Protein AF-A0A951G3L9-F1 (afdb_monomer_lite)

Foldseek 3Di:
DDCVPPPPQKDKDKDWAQDDPPDDDDPCCPPRIDIDIDIDSDDDPDPVVVVVVVVCCVVVVVLVVLLCVVDPVDQPDPDPVSSVVVVVVSVVVSVVQQCCLVPPDDDPSVPDRPVVCCVPPVVFDWDWDDDPNWIDIHTDDDPDDPDDDDPDDGPDPDDDDDDDDDDPDDDDDDDDDDDDDD

Radius of gyration: 25.65 Å; chains: 1; bounding box: 63×48×81 Å

Secondary structure (DSSP, 8-state):
---TTSPTT-EEEEEEEPPPTT----TT-GGG-EEEEEEE----S-HHHHHHHHHHTHHHHHHHHHHIIIIIT----SSHHHHHHHHHHHHHHHHHHHHHHHHH--TTTTT--HHHHIIIIITS-EEEEEETTEEEEEE---S--SS---S---B-S------------PPPP----PPPP-

Structure (mmCIF, N/CA/C/O backbone):
data_AF-A0A951G3L9-F1
#
_entry.id   AF-A0A951G3L9-F1
#
loop_
_atom_site.group_PDB
_atom_site.id
_atom_site.type_symbol
_atom_site.label_atom_id
_atom_site.label_alt_id
_atom_site.label_comp_id
_atom_site.label_asym_id
_atom_site.label_entity_id
_atom_site.label_seq_id
_atom_site.pdbx_PDB_ins_code
_atom_site.Cartn_x
_atom_site.Cartn_y
_atom_site.Cartn_z
_atom_site.occupancy
_atom_site.B_iso_or_equiv
_atom_site.auth_seq_id
_atom_site.auth_comp_id
_atom_site.auth_asym_id
_atom_site.auth_atom_id
_atom_site.pdbx_PDB_model_num
ATOM 1 N N . MET A 1 1 ? 26.294 -15.839 -22.897 1.00 62.56 1 MET A N 1
ATOM 2 C CA . MET A 1 1 ? 25.977 -16.256 -21.517 1.00 62.56 1 MET A CA 1
ATOM 3 C C . MET A 1 1 ? 25.622 -17.723 -21.554 1.00 62.56 1 MET A C 1
ATOM 5 O O . MET A 1 1 ? 24.778 -18.086 -22.365 1.00 62.56 1 MET A O 1
ATOM 9 N N . ASP A 1 2 ? 26.277 -18.535 -20.732 1.00 76.75 2 ASP A N 1
ATOM 10 C CA . ASP A 1 2 ? 25.853 -19.912 -20.491 1.00 76.75 2 ASP A CA 1
ATOM 11 C C . ASP A 1 2 ? 24.517 -19.898 -19.723 1.00 76.75 2 ASP A C 1
ATOM 13 O O . ASP A 1 2 ? 24.366 -19.149 -18.757 1.00 76.75 2 ASP A O 1
ATOM 17 N N . ARG A 1 3 ? 23.526 -20.654 -20.207 1.00 76.69 3 ARG A N 1
ATOM 18 C CA . ARG A 1 3 ? 22.173 -20.758 -19.626 1.00 76.69 3 ARG A CA 1
ATOM 19 C C . ARG A 1 3 ? 21.881 -22.161 -19.088 1.00 76.69 3 ARG A C 1
ATOM 21 O O . ARG A 1 3 ? 20.756 -22.429 -18.688 1.00 76.69 3 ARG A O 1
ATOM 28 N N . SER A 1 4 ? 22.876 -23.048 -19.073 1.00 79.81 4 SER A N 1
ATOM 29 C CA . SER A 1 4 ? 22.732 -24.448 -18.654 1.00 79.81 4 SER A CA 1
ATOM 30 C C . SER A 1 4 ? 22.257 -24.616 -17.205 1.00 79.81 4 SER A C 1
ATOM 32 O O . SER A 1 4 ? 21.590 -25.594 -16.891 1.00 79.81 4 SER A O 1
ATOM 34 N N . ALA A 1 5 ? 22.550 -23.644 -16.335 1.00 86.38 5 ALA A N 1
ATOM 35 C CA . ALA A 1 5 ? 22.143 -23.636 -14.930 1.00 86.38 5 ALA A CA 1
ATOM 36 C C . ALA A 1 5 ? 20.785 -22.952 -14.663 1.00 86.38 5 ALA A C 1
ATOM 38 O O . ALA A 1 5 ? 20.422 -22.751 -13.504 1.00 86.38 5 ALA A O 1
ATOM 39 N N . TRP A 1 6 ? 20.062 -22.506 -15.696 1.00 87.00 6 TRP A N 1
ATOM 40 C CA . TRP A 1 6 ? 18.810 -21.774 -15.494 1.00 87.00 6 TRP A CA 1
ATOM 41 C C . TRP A 1 6 ? 17.632 -22.737 -15.311 1.00 87.00 6 TRP A C 1
ATOM 43 O O . TRP A 1 6 ? 17.609 -23.790 -15.949 1.00 87.00 6 TRP A O 1
ATOM 53 N N . PRO A 1 7 ? 16.638 -22.380 -14.476 1.00 87.38 7 PRO A N 1
ATOM 54 C CA . PRO A 1 7 ? 15.393 -23.133 -14.394 1.00 87.38 7 PRO A CA 1
ATOM 55 C C . PRO A 1 7 ? 14.726 -23.260 -15.768 1.00 87.38 7 PRO A C 1
ATOM 57 O O . PRO A 1 7 ? 14.814 -22.350 -16.598 1.00 87.38 7 PRO A O 1
ATOM 60 N N . GLU A 1 8 ? 14.039 -24.376 -16.004 1.00 86.88 8 GLU A N 1
ATOM 61 C CA . GLU A 1 8 ? 13.296 -24.586 -17.246 1.00 86.88 8 GLU A CA 1
ATOM 62 C C . GLU A 1 8 ? 12.264 -23.466 -17.459 1.00 86.88 8 GLU A C 1
ATOM 64 O O . GLU A 1 8 ? 11.596 -23.027 -16.525 1.00 86.88 8 GLU A O 1
ATOM 69 N N . GLY A 1 9 ? 12.176 -22.951 -18.689 1.00 85.38 9 GLY A N 1
ATOM 70 C CA . GLY A 1 9 ? 11.286 -21.835 -19.029 1.00 85.38 9 GLY A CA 1
ATOM 71 C C . GLY A 1 9 ? 11.776 -20.448 -18.589 1.00 85.38 9 GLY A C 1
ATOM 72 O O . GLY A 1 9 ? 11.145 -19.448 -18.935 1.00 85.38 9 GLY A O 1
ATOM 73 N N . ALA A 1 10 ? 12.912 -20.342 -17.888 1.00 89.25 10 ALA A N 1
ATOM 74 C CA . ALA A 1 10 ? 13.458 -19.050 -17.491 1.00 89.25 10 ALA A CA 1
ATOM 75 C C . ALA A 1 10 ? 13.941 -18.234 -18.703 1.00 89.25 10 ALA A C 1
ATOM 77 O O . ALA A 1 10 ? 14.739 -18.678 -19.534 1.00 89.25 10 ALA A O 1
ATOM 78 N N . ARG A 1 11 ? 13.504 -16.978 -18.758 1.00 88.31 11 ARG A N 1
ATOM 79 C CA . ARG A 1 11 ? 13.870 -15.985 -19.768 1.00 88.31 11 ARG A CA 1
ATOM 80 C C . ARG A 1 11 ? 14.416 -14.724 -19.113 1.00 88.31 11 ARG A C 1
ATOM 82 O O . ARG A 1 11 ? 13.951 -14.289 -18.062 1.00 88.31 11 ARG A O 1
ATOM 89 N N . LEU A 1 12 ? 15.402 -14.120 -19.770 1.00 89.69 12 LEU A N 1
ATOM 90 C CA . LEU A 1 12 ? 15.980 -12.839 -19.378 1.00 89.69 12 LEU A CA 1
ATOM 91 C C . LEU A 1 12 ? 15.538 -11.769 -20.368 1.00 89.69 12 LEU A C 1
ATOM 93 O O . LEU A 1 12 ? 15.877 -11.834 -21.549 1.00 89.69 12 LEU A O 1
ATOM 97 N N . ILE A 1 13 ? 14.800 -10.785 -19.872 1.00 89.50 13 ILE A N 1
ATOM 98 C CA . ILE A 1 13 ? 14.331 -9.631 -20.633 1.00 89.50 13 ILE A CA 1
ATOM 99 C C . ILE A 1 13 ? 15.226 -8.450 -20.269 1.00 89.50 13 ILE A C 1
ATOM 101 O O . ILE A 1 13 ? 15.349 -8.117 -19.094 1.00 89.50 13 ILE A O 1
ATOM 105 N N . VAL A 1 14 ? 15.851 -7.815 -21.262 1.00 88.94 14 VAL A N 1
ATOM 106 C CA . VAL A 1 14 ? 16.714 -6.645 -21.047 1.00 88.94 14 VAL A CA 1
ATOM 107 C C . VAL A 1 14 ? 16.076 -5.418 -21.682 1.00 88.94 14 VAL A C 1
ATOM 109 O O . VAL A 1 14 ? 15.874 -5.365 -22.895 1.00 88.94 14 VAL A O 1
ATOM 112 N N . ARG A 1 15 ? 15.771 -4.418 -20.856 1.00 87.00 15 ARG A N 1
ATOM 113 C CA . ARG A 1 15 ? 15.283 -3.108 -21.276 1.00 87.00 15 ARG A CA 1
ATOM 114 C C . ARG A 1 15 ? 16.447 -2.132 -21.334 1.00 87.00 15 ARG A C 1
ATOM 116 O O . ARG A 1 15 ? 17.213 -2.017 -20.383 1.00 87.00 15 ARG A O 1
ATOM 123 N N . ARG A 1 16 ? 16.530 -1.398 -22.440 1.00 87.19 16 ARG A N 1
ATOM 124 C CA . ARG A 1 16 ? 17.454 -0.279 -22.630 1.00 87.19 16 ARG A CA 1
ATOM 125 C C . ARG A 1 16 ? 16.678 1.031 -22.532 1.00 87.19 16 ARG A C 1
ATOM 127 O O . ARG A 1 16 ? 15.755 1.251 -23.315 1.00 87.19 16 ARG A O 1
ATOM 134 N N . GLU A 1 17 ? 17.061 1.902 -21.611 1.00 84.06 17 GLU A N 1
ATOM 135 C CA . GLU A 1 17 ? 16.444 3.211 -21.383 1.00 84.06 17 GLU A CA 1
ATOM 136 C C . GLU A 1 17 ? 17.496 4.320 -21.468 1.00 84.06 17 GLU A C 1
ATOM 138 O O . GLU A 1 17 ? 18.649 4.121 -21.095 1.00 84.06 17 GLU A O 1
ATOM 143 N N . ARG A 1 18 ? 17.119 5.495 -21.985 1.00 78.38 18 ARG A N 1
ATOM 144 C CA . ARG A 1 18 ? 17.977 6.680 -21.878 1.00 78.38 18 ARG A CA 1
ATOM 145 C C . ARG A 1 18 ? 17.753 7.312 -20.505 1.00 78.38 18 ARG A C 1
ATOM 147 O O . ARG A 1 18 ? 16.600 7.622 -20.199 1.00 78.38 18 ARG A O 1
ATOM 154 N N . PRO A 1 19 ? 18.807 7.525 -19.704 1.00 74.88 19 PRO A N 1
ATOM 155 C CA . PRO A 1 19 ? 18.697 8.249 -18.449 1.00 74.88 19 PRO A CA 1
ATOM 156 C C . PRO A 1 19 ? 18.084 9.632 -18.677 1.00 74.88 19 PRO A C 1
ATOM 158 O O . PRO A 1 19 ? 18.310 10.272 -19.709 1.00 74.88 19 PRO A O 1
ATOM 161 N N . HIS A 1 20 ? 17.295 10.099 -17.713 1.00 67.44 20 HIS A N 1
ATOM 162 C CA . HIS A 1 20 ? 16.739 11.446 -17.766 1.00 67.44 20 HIS A CA 1
ATOM 163 C C . HIS A 1 20 ? 17.868 12.496 -17.722 1.00 67.44 20 HIS A C 1
ATOM 165 O O . HIS A 1 20 ? 18.902 12.255 -17.089 1.00 67.44 20 HIS A O 1
ATOM 171 N N . PRO A 1 21 ? 17.694 13.673 -18.355 1.00 66.25 21 PRO A N 1
ATOM 172 C CA . PRO A 1 21 ? 18.697 14.734 -18.323 1.00 66.25 21 PRO A CA 1
ATOM 173 C C . PRO A 1 21 ? 19.108 15.060 -16.878 1.00 66.25 21 PRO A C 1
ATOM 175 O O . PRO A 1 21 ? 18.252 15.340 -16.042 1.00 66.25 21 PRO A O 1
ATOM 178 N N . GLY A 1 22 ? 20.407 14.977 -16.574 1.00 64.00 22 GLY A N 1
ATOM 179 C CA . GLY A 1 22 ? 20.946 15.200 -15.225 1.00 64.00 22 GLY A CA 1
ATOM 180 C C . GLY A 1 22 ? 21.046 13.956 -14.329 1.00 64.00 22 GLY A C 1
ATOM 181 O O . GLY A 1 22 ? 21.434 14.088 -13.172 1.00 64.00 22 GLY A O 1
ATOM 182 N N . ALA A 1 23 ? 20.729 12.756 -14.829 1.00 62.38 23 ALA A N 1
ATOM 183 C CA . ALA A 1 23 ? 21.057 11.514 -14.130 1.00 62.38 23 ALA A 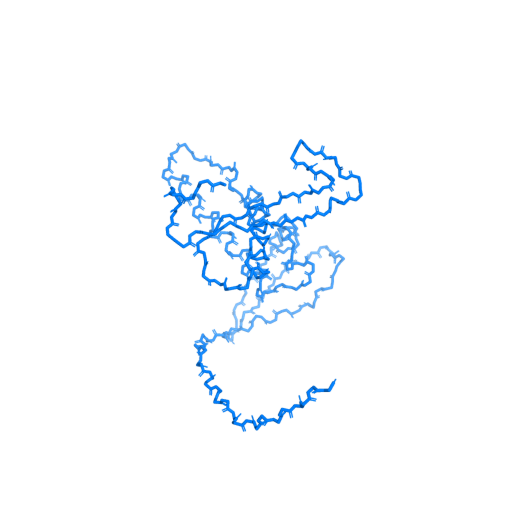CA 1
ATOM 184 C C . ALA A 1 23 ? 22.581 11.355 -14.010 1.00 62.38 23 ALA A C 1
ATOM 186 O O . ALA A 1 23 ? 23.301 11.455 -15.006 1.00 62.38 23 ALA A O 1
ATOM 187 N N . GLN A 1 24 ? 23.072 11.083 -12.802 1.00 61.62 24 GLN A N 1
ATOM 188 C CA . GLN A 1 24 ? 24.475 10.746 -12.606 1.00 61.62 24 GLN A CA 1
ATOM 189 C C . GLN A 1 24 ? 24.707 9.311 -13.080 1.00 61.62 24 GLN A C 1
ATOM 191 O O . GLN A 1 24 ? 24.201 8.370 -12.472 1.00 61.62 24 GLN A O 1
ATOM 196 N N . LEU A 1 25 ? 25.432 9.169 -14.192 1.00 62.56 25 LEU A N 1
ATOM 197 C CA . LEU A 1 25 ? 25.721 7.869 -14.787 1.00 62.56 25 LEU A CA 1
ATOM 198 C C . LEU A 1 25 ? 26.581 7.040 -13.827 1.00 62.56 25 LEU A C 1
ATOM 200 O O . LEU A 1 25 ? 27.612 7.493 -13.327 1.00 62.56 25 LEU A O 1
ATOM 204 N N . SER A 1 26 ? 26.127 5.825 -13.566 1.00 60.34 26 SER A N 1
ATOM 205 C CA . SER A 1 26 ? 26.851 4.792 -12.837 1.00 60.34 26 SER A CA 1
ATOM 206 C C . SER A 1 26 ? 27.728 3.980 -13.797 1.00 60.34 26 SER A C 1
ATOM 208 O O . SER A 1 26 ? 27.552 4.018 -15.012 1.00 60.34 26 SER A O 1
ATOM 210 N N . PHE A 1 27 ? 28.666 3.200 -13.258 1.00 56.78 27 PHE A N 1
ATOM 211 C CA . PHE A 1 27 ? 29.574 2.346 -14.041 1.00 56.78 27 PHE A CA 1
ATOM 212 C C . PHE A 1 27 ? 28.855 1.379 -15.009 1.00 56.78 27 PHE A C 1
ATOM 214 O O . PHE A 1 27 ? 29.436 0.940 -15.997 1.00 56.78 27 PHE A O 1
ATOM 221 N N . THR A 1 28 ? 27.588 1.051 -14.743 1.00 56.03 28 THR A N 1
ATOM 222 C CA . THR A 1 28 ? 26.754 0.159 -15.563 1.00 56.03 28 THR A CA 1
ATOM 223 C C . THR A 1 28 ? 26.082 0.840 -16.756 1.00 56.03 28 THR A C 1
ATOM 225 O O . THR A 1 28 ? 25.499 0.148 -17.592 1.00 56.03 28 THR A O 1
ATOM 228 N N . ASP A 1 29 ? 26.154 2.168 -16.859 1.00 65.12 29 ASP A N 1
ATOM 229 C CA . ASP A 1 29 ? 25.517 2.919 -17.937 1.00 65.12 29 ASP A CA 1
ATOM 230 C C . ASP A 1 29 ? 26.443 2.966 -19.163 1.00 65.12 29 ASP A C 1
ATOM 232 O O . ASP A 1 29 ? 27.186 3.919 -19.402 1.00 65.12 29 ASP A O 1
ATOM 236 N N . HIS A 1 30 ? 26.431 1.877 -19.932 1.00 62.09 30 HIS A N 1
ATOM 237 C CA . HIS A 1 30 ? 27.220 1.742 -21.153 1.00 62.09 30 HIS A CA 1
ATOM 238 C C . HIS A 1 30 ? 26.610 2.578 -22.288 1.00 62.09 30 HIS A C 1
ATOM 240 O O . HIS A 1 30 ? 25.395 2.572 -22.496 1.00 62.09 30 HIS A O 1
ATOM 246 N N . ASP A 1 31 ? 27.450 3.319 -23.014 1.00 67.12 31 ASP A N 1
ATOM 247 C CA . ASP A 1 31 ? 27.055 4.201 -24.124 1.00 67.12 31 ASP A CA 1
ATOM 248 C C . ASP A 1 31 ? 25.944 5.218 -23.785 1.00 67.12 31 ASP A C 1
ATOM 250 O O . ASP A 1 31 ? 25.184 5.649 -24.657 1.00 67.12 31 ASP A O 1
ATOM 254 N N . GLY A 1 32 ? 25.817 5.609 -22.510 1.00 73.31 32 GLY A N 1
ATOM 255 C CA . GLY A 1 32 ? 24.784 6.547 -22.059 1.00 73.31 32 GLY A CA 1
ATOM 256 C C . GLY A 1 32 ? 23.375 5.948 -21.997 1.00 73.31 32 GLY A C 1
ATOM 257 O O . GLY A 1 32 ? 22.395 6.695 -21.985 1.00 73.31 32 GLY A O 1
ATOM 258 N N . TYR A 1 33 ? 23.256 4.618 -21.959 1.00 77.44 33 TYR A N 1
ATOM 259 C CA . TYR A 1 33 ? 21.999 3.915 -21.722 1.00 77.44 33 TYR A CA 1
ATOM 260 C C . TYR A 1 33 ? 22.019 3.183 -20.382 1.00 77.44 33 TYR A C 1
ATOM 262 O O . TYR A 1 33 ? 22.992 2.519 -20.037 1.00 77.44 33 TYR A O 1
ATOM 270 N N . HIS A 1 34 ? 20.894 3.246 -19.675 1.00 80.56 34 HIS A N 1
ATOM 271 C CA . HIS A 1 34 ? 20.628 2.416 -18.513 1.00 80.56 34 HIS A CA 1
ATOM 272 C C . HIS A 1 34 ? 20.020 1.085 -18.963 1.00 80.56 34 HIS A C 1
ATOM 274 O O . HIS A 1 34 ? 19.049 1.061 -19.731 1.00 80.56 34 HIS A O 1
ATOM 280 N N . PHE A 1 35 ? 20.579 -0.023 -18.483 1.00 84.38 35 PHE A N 1
ATOM 281 C CA . PHE A 1 35 ? 20.087 -1.366 -18.779 1.00 84.38 35 PHE A CA 1
ATOM 282 C C . PHE A 1 35 ? 19.446 -1.981 -17.536 1.00 84.38 35 PHE A C 1
ATOM 284 O O . PHE A 1 35 ? 20.089 -2.118 -16.500 1.00 84.38 35 PHE A O 1
ATOM 291 N N . GLN A 1 36 ? 18.190 -2.407 -17.656 1.00 85.81 36 GLN A N 1
ATOM 292 C CA . GLN A 1 36 ? 17.499 -3.196 -16.636 1.00 85.81 36 GLN A CA 1
ATOM 293 C C . GLN A 1 36 ? 17.254 -4.606 -17.150 1.00 85.81 36 GLN A C 1
ATOM 295 O O . GLN A 1 36 ? 16.709 -4.785 -18.238 1.00 85.81 36 GLN A O 1
ATOM 300 N N . ALA A 1 37 ? 17.638 -5.602 -16.358 1.00 89.12 37 ALA A N 1
ATOM 301 C CA . ALA A 1 37 ? 17.473 -7.007 -16.692 1.00 89.12 37 ALA A CA 1
ATOM 302 C C . ALA A 1 37 ? 16.466 -7.667 -15.741 1.00 89.12 37 ALA A C 1
ATOM 304 O O . ALA A 1 37 ? 16.585 -7.559 -14.523 1.00 89.12 37 ALA A O 1
ATOM 305 N N . ILE A 1 38 ? 15.478 -8.357 -16.306 1.00 88.81 38 ILE A N 1
ATOM 306 C CA . ILE A 1 38 ? 14.422 -9.063 -15.582 1.00 88.81 38 ILE A CA 1
ATOM 307 C C . ILE A 1 38 ? 14.541 -10.544 -15.920 1.00 88.81 38 ILE A C 1
ATOM 309 O O . ILE A 1 38 ? 14.321 -10.936 -17.066 1.00 88.81 38 ILE A O 1
ATOM 313 N N . LEU A 1 39 ? 14.886 -11.364 -14.928 1.00 90.19 39 LEU A N 1
ATOM 314 C CA . LEU A 1 39 ? 14.812 -12.820 -15.030 1.00 90.19 39 LEU A CA 1
ATOM 315 C C . LEU A 1 39 ? 13.409 -13.268 -14.610 1.00 90.19 39 LEU A C 1
ATOM 317 O O . LEU A 1 39 ? 12.948 -12.917 -13.523 1.00 90.19 39 LEU A O 1
ATOM 321 N N . THR A 1 40 ? 12.714 -14.003 -15.471 1.00 88.94 40 THR A N 1
ATOM 322 C CA . THR A 1 40 ? 11.340 -14.447 -15.222 1.00 88.94 40 THR A CA 1
ATOM 323 C C . THR A 1 40 ? 11.051 -15.776 -15.911 1.00 88.94 40 THR A C 1
ATOM 325 O O . THR A 1 40 ? 11.566 -16.033 -16.989 1.00 88.94 40 THR A O 1
ATOM 328 N N . ASP A 1 41 ? 10.224 -16.611 -15.298 1.00 90.94 41 ASP A N 1
ATOM 329 C CA . ASP A 1 41 ? 9.686 -17.880 -15.809 1.00 90.94 41 ASP A CA 1
ATOM 330 C C . ASP A 1 41 ? 8.202 -17.768 -16.209 1.00 90.94 41 ASP A C 1
ATOM 332 O O . ASP A 1 41 ? 7.566 -18.749 -16.584 1.00 90.94 41 ASP A O 1
ATOM 336 N N . GLN A 1 42 ? 7.631 -16.561 -16.125 1.00 88.81 42 GLN A N 1
ATOM 337 C CA . GLN A 1 42 ? 6.249 -16.298 -16.524 1.00 88.81 42 GLN A CA 1
ATOM 338 C C . GLN A 1 42 ? 6.050 -16.712 -17.985 1.00 88.81 42 GLN A C 1
ATOM 340 O O . GLN A 1 42 ? 6.983 -16.582 -18.774 1.00 88.81 42 GLN A O 1
ATOM 345 N N . SER A 1 43 ? 4.844 -17.122 -18.376 1.00 85.75 43 SER A N 1
ATOM 346 C CA . SER A 1 43 ? 4.556 -17.618 -19.732 1.00 85.75 43 SER A CA 1
ATOM 347 C C . SER A 1 43 ? 3.911 -16.594 -20.676 1.00 85.75 43 SER A C 1
ATOM 349 O O . SER A 1 43 ? 3.697 -16.914 -21.834 1.00 85.75 43 SER A O 1
ATOM 351 N N . ASP A 1 44 ? 3.585 -15.376 -20.215 1.00 86.81 44 ASP A N 1
ATOM 352 C CA . ASP A 1 44 ? 2.982 -14.332 -21.071 1.00 86.81 44 ASP A CA 1
ATOM 353 C C . ASP A 1 44 ? 3.892 -14.015 -22.273 1.00 86.81 44 ASP A C 1
ATOM 355 O O . ASP A 1 44 ? 5.045 -13.634 -22.077 1.00 86.81 44 ASP A O 1
ATOM 359 N N . ASP A 1 45 ? 3.402 -14.116 -23.506 1.00 83.44 45 ASP A N 1
ATOM 360 C CA . ASP A 1 45 ? 4.225 -13.852 -24.700 1.00 83.44 45 ASP A CA 1
ATOM 361 C C . ASP A 1 45 ? 4.511 -12.354 -24.916 1.00 83.44 45 ASP A C 1
ATOM 363 O O . ASP A 1 45 ? 5.493 -11.977 -25.560 1.00 83.44 45 ASP A O 1
ATOM 367 N N . ASP A 1 46 ? 3.687 -11.478 -24.332 1.00 89.75 46 ASP A N 1
ATOM 368 C CA . ASP A 1 46 ? 3.857 -10.030 -24.430 1.00 89.75 46 ASP A CA 1
ATOM 369 C C . ASP A 1 46 ? 4.921 -9.516 -23.443 1.00 89.75 46 ASP A C 1
ATOM 371 O O . ASP A 1 46 ? 4.678 -9.276 -22.253 1.00 89.75 46 ASP A O 1
ATOM 375 N N . ILE A 1 47 ? 6.119 -9.289 -23.984 1.00 88.06 47 ILE A N 1
ATOM 376 C CA . ILE A 1 47 ? 7.279 -8.743 -23.270 1.00 88.06 47 ILE A CA 1
ATOM 377 C C . ILE A 1 47 ? 6.964 -7.387 -22.619 1.00 88.06 47 ILE A C 1
ATOM 379 O O . ILE A 1 47 ? 7.450 -7.103 -21.520 1.00 88.06 47 ILE A O 1
ATOM 383 N N . VAL A 1 48 ? 6.140 -6.549 -23.255 1.00 87.94 48 VAL A N 1
ATOM 384 C CA . VAL A 1 48 ? 5.797 -5.213 -22.745 1.00 87.94 48 VAL A CA 1
ATOM 385 C C . VAL A 1 48 ? 4.921 -5.326 -21.500 1.00 87.94 48 VAL A C 1
ATOM 387 O O . VAL A 1 48 ? 5.098 -4.568 -20.543 1.00 87.94 48 VAL A O 1
ATOM 390 N N . ILE A 1 49 ? 3.999 -6.290 -21.467 1.00 88.06 49 ILE A N 1
ATOM 391 C CA . ILE A 1 49 ? 3.144 -6.535 -20.300 1.00 88.06 49 ILE A CA 1
ATOM 392 C C . ILE A 1 49 ? 3.962 -7.036 -19.110 1.00 88.06 49 ILE A C 1
ATOM 394 O O . ILE A 1 49 ? 3.770 -6.543 -17.995 1.00 88.06 49 ILE A O 1
ATOM 398 N N . LEU A 1 50 ? 4.899 -7.955 -19.332 1.00 88.94 50 LEU A N 1
ATOM 399 C CA . LEU A 1 50 ? 5.791 -8.455 -18.280 1.00 88.94 50 LEU A CA 1
ATOM 400 C C . LEU A 1 50 ? 6.670 -7.358 -17.694 1.00 88.94 50 LEU A C 1
ATOM 402 O O . LEU A 1 50 ? 6.749 -7.216 -16.474 1.00 88.94 50 LEU A O 1
ATOM 406 N N . GLU A 1 51 ? 7.301 -6.561 -18.558 1.00 88.00 51 GLU A N 1
ATOM 407 C CA . GLU A 1 51 ? 8.126 -5.427 -18.149 1.00 88.00 51 GLU A CA 1
ATOM 408 C C . GLU A 1 51 ? 7.300 -4.448 -17.315 1.00 88.00 51 GLU A C 1
ATOM 410 O O . GLU A 1 51 ? 7.699 -4.053 -16.216 1.00 88.00 51 GLU A O 1
ATOM 415 N N . ARG A 1 52 ? 6.090 -4.125 -17.783 1.00 87.56 52 ARG A N 1
ATOM 416 C CA . ARG A 1 52 ? 5.188 -3.216 -17.082 1.00 87.56 52 ARG A CA 1
ATOM 417 C C . ARG A 1 52 ? 4.776 -3.766 -15.720 1.00 87.56 52 ARG A C 1
ATOM 419 O O . ARG A 1 52 ? 4.712 -2.993 -14.764 1.00 87.56 52 ARG A O 1
ATOM 426 N N . ARG A 1 53 ? 4.473 -5.063 -15.610 1.00 86.06 53 ARG A N 1
ATOM 427 C CA . ARG A 1 53 ? 4.162 -5.715 -14.325 1.00 86.06 53 ARG A CA 1
ATOM 428 C C . ARG A 1 53 ? 5.363 -5.669 -13.386 1.00 86.06 53 ARG A C 1
ATOM 430 O O . ARG A 1 53 ? 5.197 -5.321 -12.221 1.00 86.06 53 ARG A O 1
ATOM 437 N N . HIS A 1 54 ? 6.566 -5.927 -13.893 1.00 86.81 54 HIS A N 1
ATOM 438 C CA . HIS A 1 54 ? 7.785 -5.831 -13.096 1.00 86.81 54 HIS A CA 1
ATOM 439 C C . HIS A 1 54 ? 8.007 -4.410 -12.566 1.00 86.81 54 HIS A C 1
ATOM 441 O O . HIS A 1 54 ? 8.252 -4.237 -11.376 1.00 86.81 54 HIS A O 1
ATOM 447 N N . ARG A 1 55 ? 7.808 -3.373 -13.391 1.00 83.75 55 ARG A N 1
ATOM 448 C CA . ARG A 1 55 ? 7.880 -1.974 -12.931 1.00 83.75 55 ARG A CA 1
ATOM 449 C C . ARG A 1 55 ? 6.837 -1.627 -11.875 1.00 83.75 55 ARG A 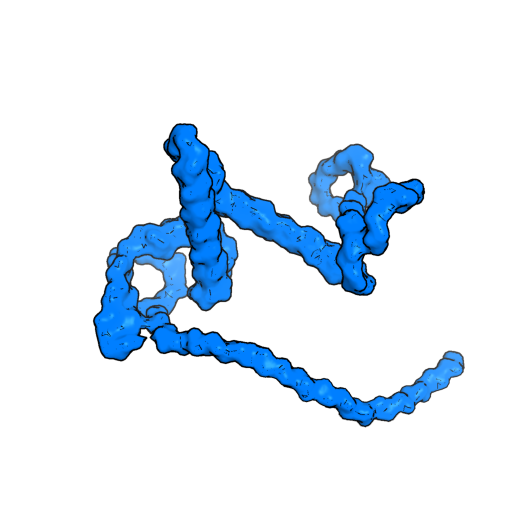C 1
ATOM 451 O O . ARG A 1 55 ? 7.097 -0.808 -10.998 1.00 83.75 55 ARG A O 1
ATOM 458 N N . GLN A 1 56 ? 5.662 -2.254 -11.914 1.00 83.44 56 GLN A N 1
ATOM 459 C CA . GLN A 1 56 ? 4.654 -2.061 -10.869 1.00 83.44 56 GLN A CA 1
ATOM 460 C C . GLN A 1 56 ? 5.094 -2.607 -9.507 1.00 83.44 56 GLN A C 1
ATOM 462 O O . GLN A 1 56 ? 4.502 -2.210 -8.505 1.00 83.44 56 GLN A O 1
ATOM 467 N N . ARG A 1 57 ? 6.149 -3.433 -9.433 1.00 77.56 57 ARG A N 1
ATOM 468 C CA . ARG A 1 57 ? 6.736 -3.876 -8.163 1.00 77.56 57 ARG A CA 1
ATOM 469 C C . ARG A 1 57 ? 7.233 -2.711 -7.306 1.00 77.56 57 ARG A C 1
ATOM 471 O O . ARG A 1 57 ? 7.166 -2.826 -6.089 1.00 77.56 57 ARG A O 1
ATOM 478 N N . ALA A 1 58 ? 7.596 -1.569 -7.898 1.00 71.69 58 ALA A N 1
ATOM 479 C CA . ALA A 1 58 ? 7.920 -0.349 -7.148 1.00 71.69 58 ALA A CA 1
ATOM 480 C C . ALA A 1 58 ? 6.786 0.084 -6.192 1.00 71.69 58 ALA A C 1
ATOM 482 O O . ALA A 1 58 ? 7.042 0.615 -5.117 1.00 71.69 58 ALA A O 1
ATOM 483 N N . ARG A 1 59 ? 5.520 -0.237 -6.512 1.00 79.75 59 ARG A N 1
ATOM 484 C CA . ARG A 1 59 ? 4.377 0.020 -5.615 1.00 79.75 59 ARG A CA 1
ATOM 485 C C . ARG A 1 59 ? 4.479 -0.747 -4.297 1.00 79.75 59 ARG A C 1
ATOM 487 O O . ARG A 1 59 ? 3.958 -0.280 -3.292 1.00 79.75 59 ARG A O 1
ATOM 494 N N . VAL A 1 60 ? 5.113 -1.921 -4.301 1.00 83.56 60 VAL A N 1
ATOM 495 C CA . VAL A 1 60 ? 5.334 -2.723 -3.089 1.00 83.56 60 VAL A CA 1
ATOM 496 C C . VAL A 1 60 ? 6.317 -2.013 -2.161 1.00 83.56 60 VAL A C 1
ATOM 498 O O . VAL A 1 60 ? 6.131 -2.036 -0.952 1.00 83.56 60 VAL A O 1
ATOM 501 N N . GLU A 1 61 ? 7.328 -1.336 -2.701 1.00 83.81 61 GLU A N 1
ATOM 502 C CA . GLU A 1 61 ? 8.300 -0.597 -1.888 1.00 83.81 61 GLU A CA 1
ATOM 503 C C . GLU A 1 61 ? 7.671 0.625 -1.216 1.00 83.81 61 GLU A C 1
ATOM 505 O O . GLU A 1 61 ? 7.916 0.865 -0.034 1.00 83.81 61 GLU A O 1
ATOM 510 N N . ASP A 1 62 ? 6.814 1.355 -1.936 1.00 86.44 62 ASP A N 1
ATOM 511 C CA . ASP A 1 62 ? 6.034 2.453 -1.357 1.00 86.44 62 ASP A CA 1
ATOM 512 C C . ASP A 1 62 ? 5.082 1.939 -0.263 1.00 86.44 62 ASP A C 1
ATOM 514 O O . ASP A 1 62 ? 5.032 2.504 0.825 1.00 86.44 62 ASP A O 1
ATOM 518 N N . ARG A 1 63 ? 4.414 0.801 -0.496 1.00 87.94 63 ARG A N 1
ATOM 519 C CA . ARG A 1 63 ? 3.562 0.123 0.497 1.00 87.94 63 ARG A CA 1
ATOM 520 C C . ARG A 1 63 ? 4.341 -0.292 1.753 1.00 87.94 63 ARG A C 1
ATOM 522 O O . ARG A 1 63 ? 3.887 -0.041 2.860 1.00 87.94 63 ARG A O 1
ATOM 529 N N . ILE A 1 64 ? 5.540 -0.857 1.599 1.00 88.12 64 ILE A N 1
ATOM 530 C CA . ILE A 1 64 ? 6.412 -1.219 2.731 1.00 88.12 64 ILE A CA 1
ATOM 531 C C . ILE A 1 64 ? 6.872 0.031 3.494 1.00 88.12 64 ILE A C 1
ATOM 533 O O . ILE A 1 64 ? 7.029 -0.011 4.717 1.00 88.12 64 ILE A O 1
ATOM 537 N N . ARG A 1 65 ? 7.131 1.143 2.794 1.00 90.31 65 ARG A N 1
ATOM 538 C CA . ARG A 1 65 ? 7.458 2.425 3.434 1.00 90.31 65 ARG A CA 1
ATOM 539 C C . ARG A 1 65 ? 6.290 2.901 4.298 1.00 90.31 65 ARG A C 1
ATOM 541 O O . ARG A 1 65 ? 6.509 3.227 5.461 1.00 90.31 65 ARG A O 1
ATOM 548 N N . ASP A 1 66 ? 5.079 2.857 3.758 1.00 90.81 66 ASP A N 1
ATOM 549 C CA . ASP A 1 66 ? 3.849 3.193 4.474 1.00 90.81 66 ASP A CA 1
ATOM 550 C C . ASP A 1 66 ? 3.636 2.294 5.707 1.00 90.81 66 ASP A C 1
ATOM 552 O O . ASP A 1 66 ? 3.303 2.787 6.786 1.00 90.81 66 ASP A O 1
ATOM 556 N N . ASP A 1 67 ? 3.918 0.994 5.597 1.00 91.25 67 ASP A N 1
ATOM 557 C CA . ASP A 1 67 ? 3.792 0.049 6.715 1.00 91.25 67 ASP A CA 1
ATOM 558 C C . ASP A 1 67 ? 4.779 0.323 7.849 1.00 91.25 67 ASP A C 1
ATOM 560 O O . ASP A 1 67 ? 4.475 0.154 9.035 1.00 91.25 67 ASP A O 1
ATOM 564 N N . LYS A 1 68 ? 5.982 0.799 7.515 1.00 90.88 68 LYS A N 1
ATOM 565 C CA . LYS A 1 68 ? 6.958 1.233 8.524 1.00 90.88 68 LYS A CA 1
ATOM 566 C C . LYS A 1 68 ? 6.423 2.400 9.348 1.00 90.88 68 LYS A C 1
ATOM 568 O O . LYS A 1 68 ? 6.623 2.401 10.566 1.00 90.88 68 LYS A O 1
ATOM 573 N N . ASP A 1 69 ? 5.692 3.319 8.722 1.00 88.38 69 ASP A N 1
ATOM 574 C CA . ASP A 1 69 ? 5.050 4.449 9.396 1.00 88.38 69 ASP A CA 1
ATOM 575 C C . ASP A 1 69 ? 3.834 4.034 10.243 1.00 88.38 69 ASP A C 1
ATOM 577 O O . ASP A 1 69 ? 3.491 4.727 11.210 1.00 88.38 69 ASP A O 1
ATOM 581 N N . THR A 1 70 ? 3.195 2.900 9.934 1.00 87.75 70 THR A N 1
ATOM 582 C CA . THR A 1 70 ? 2.046 2.370 10.691 1.00 87.75 70 THR A CA 1
ATOM 583 C C . THR A 1 70 ? 2.416 1.361 11.778 1.00 87.75 70 THR A C 1
ATOM 585 O O . THR A 1 70 ? 1.547 0.987 12.563 1.00 87.75 70 THR A O 1
ATOM 588 N N . GLY A 1 71 ? 3.694 0.991 11.920 1.00 89.81 71 GLY A N 1
ATOM 589 C CA . GLY A 1 71 ? 4.175 0.185 13.048 1.00 89.81 71 GLY A CA 1
ATOM 590 C C . GLY A 1 71 ? 5.132 -0.947 12.690 1.00 89.81 71 GLY A C 1
ATOM 591 O O . GLY A 1 71 ? 5.748 -1.498 13.600 1.00 89.81 71 GLY A O 1
ATOM 592 N N . LEU A 1 72 ? 5.336 -1.255 11.404 1.00 92.25 72 LEU A N 1
ATOM 593 C CA . LEU A 1 72 ? 6.230 -2.338 10.972 1.00 92.25 72 LEU A CA 1
ATOM 594 C C . LEU A 1 72 ? 7.691 -2.105 11.393 1.00 92.25 72 LEU A C 1
ATOM 596 O O . LEU A 1 72 ? 8.441 -3.051 11.608 1.00 92.25 72 LEU A O 1
ATOM 600 N N . ALA A 1 73 ? 8.102 -0.843 11.548 1.00 92.69 73 ALA A N 1
ATOM 601 C CA . ALA A 1 73 ? 9.453 -0.486 11.978 1.00 92.69 73 ALA A CA 1
ATOM 602 C C . ALA A 1 73 ? 9.698 -0.657 13.490 1.00 92.69 73 ALA A C 1
ATOM 604 O O . ALA A 1 73 ? 10.822 -0.452 13.949 1.00 92.69 73 ALA A O 1
ATOM 605 N N . LYS A 1 74 ? 8.667 -0.971 14.285 1.00 90.25 74 LYS A N 1
ATOM 606 C CA . LYS A 1 74 ? 8.759 -1.047 15.747 1.00 90.25 74 LYS A CA 1
ATOM 607 C C . LYS A 1 74 ? 8.187 -2.368 16.229 1.00 90.25 74 LYS A C 1
ATOM 609 O O . LYS A 1 74 ? 6.998 -2.598 16.088 1.00 90.25 74 LYS A O 1
ATOM 614 N N . LEU A 1 75 ? 9.021 -3.195 16.850 1.00 92.62 75 LEU A N 1
ATOM 615 C CA . LEU A 1 75 ? 8.604 -4.416 17.536 1.00 92.62 75 LEU A CA 1
ATOM 616 C C . LEU A 1 75 ? 8.645 -4.143 19.048 1.00 92.62 75 LEU A C 1
ATOM 618 O O . LEU A 1 75 ? 9.736 -4.079 19.616 1.00 92.62 75 LEU A O 1
ATOM 622 N N . PRO A 1 76 ? 7.499 -3.853 19.692 1.00 91.75 76 PRO A N 1
ATOM 623 C CA . PRO A 1 76 ? 7.488 -3.265 21.032 1.00 91.75 76 PRO A CA 1
ATOM 624 C C . PRO A 1 76 ? 7.741 -4.276 22.157 1.00 91.75 76 PRO A C 1
ATOM 626 O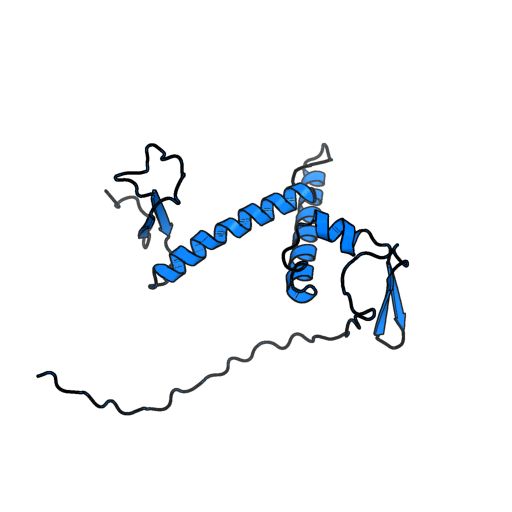 O . PRO A 1 76 ? 7.991 -3.867 23.292 1.00 91.75 76 PRO A O 1
ATOM 629 N N . PHE A 1 77 ? 7.669 -5.578 21.879 1.00 95.25 77 PHE A N 1
ATOM 630 C CA . PHE A 1 77 ? 7.753 -6.614 22.903 1.00 95.25 77 PHE A CA 1
ATOM 631 C C . PHE A 1 77 ? 9.131 -7.277 22.941 1.00 95.25 77 PHE A C 1
ATOM 633 O O . PHE A 1 77 ? 9.851 -7.331 21.946 1.00 95.25 77 PHE A O 1
ATOM 640 N N . LYS A 1 78 ? 9.505 -7.810 24.110 1.00 95.00 78 LYS A N 1
ATOM 641 C CA . LYS A 1 78 ? 10.736 -8.605 24.265 1.00 95.00 78 LYS A CA 1
ATOM 642 C C . LYS A 1 78 ? 10.567 -10.034 23.747 1.00 95.00 78 LYS A C 1
ATOM 644 O O . LYS A 1 78 ? 11.530 -10.646 23.302 1.00 95.00 78 LYS A O 1
ATOM 649 N N . GLU A 1 79 ? 9.349 -10.562 23.826 1.00 97.00 79 GLU A N 1
ATOM 650 C CA . GLU A 1 79 ? 9.023 -11.929 23.433 1.00 97.00 79 GLU A CA 1
ATOM 651 C C . GLU A 1 79 ? 8.677 -12.016 21.944 1.00 97.00 79 GLU A C 1
ATOM 653 O O . GLU A 1 79 ? 7.919 -11.201 21.414 1.00 97.00 79 GLU A O 1
ATOM 658 N N . PHE A 1 80 ? 9.196 -13.048 21.276 1.00 96.25 80 PHE A N 1
ATOM 659 C CA . PHE A 1 80 ? 8.977 -13.264 19.845 1.00 96.25 80 PHE A CA 1
ATOM 660 C C . PHE A 1 80 ? 7.495 -13.462 19.498 1.00 96.25 80 PHE A C 1
ATOM 662 O O . PHE A 1 80 ? 7.003 -12.834 18.565 1.00 96.25 80 PHE A O 1
ATOM 669 N N . ALA A 1 81 ? 6.768 -14.271 20.276 1.00 97.19 81 ALA A N 1
ATOM 670 C CA . ALA A 1 81 ? 5.355 -14.563 20.024 1.00 97.19 81 ALA A CA 1
ATOM 671 C C . ALA A 1 81 ? 4.476 -13.297 20.058 1.00 97.19 81 ALA A C 1
ATOM 673 O O . ALA A 1 81 ? 3.590 -13.126 19.221 1.00 97.19 81 ALA A O 1
ATOM 674 N N . LEU A 1 82 ? 4.764 -12.365 20.972 1.00 96.69 82 LEU A N 1
ATOM 675 C CA . LEU A 1 82 ? 4.061 -11.082 21.043 1.00 96.69 82 LEU A CA 1
ATOM 676 C C . LEU A 1 82 ? 4.391 -10.181 19.846 1.00 96.69 82 LEU A C 1
ATOM 678 O O . LEU A 1 82 ? 3.515 -9.484 19.339 1.00 96.69 82 LEU A O 1
ATOM 682 N N . ASN A 1 83 ? 5.631 -10.217 19.354 1.00 96.56 83 ASN A N 1
ATOM 683 C CA . ASN A 1 83 ? 6.014 -9.492 18.142 1.00 96.56 83 ASN A CA 1
ATOM 684 C C . ASN A 1 83 ? 5.439 -10.119 16.863 1.00 96.56 83 ASN A C 1
ATOM 686 O O . ASN A 1 83 ? 5.147 -9.384 15.924 1.00 96.56 83 ASN A O 1
ATOM 690 N N . GLN A 1 84 ? 5.219 -11.438 16.823 1.00 96.81 84 GLN A N 1
ATOM 691 C CA . GLN A 1 84 ? 4.431 -12.052 15.752 1.00 96.81 84 GLN A CA 1
ATOM 692 C C . GLN A 1 84 ? 2.993 -11.537 15.770 1.00 96.81 84 GLN A C 1
ATOM 694 O O . GLN A 1 84 ? 2.515 -11.062 14.748 1.00 96.81 84 GLN A O 1
ATOM 699 N N . ALA A 1 85 ? 2.326 -11.551 16.928 1.00 96.44 85 ALA A N 1
ATOM 700 C CA . ALA A 1 85 ? 0.975 -11.002 17.040 1.00 96.44 85 ALA A CA 1
ATOM 701 C C . ALA A 1 85 ? 0.925 -9.511 16.657 1.00 96.44 85 ALA A C 1
ATOM 703 O O . ALA A 1 85 ? -0.009 -9.064 15.997 1.00 96.44 85 ALA A O 1
ATOM 704 N N . TRP A 1 86 ? 1.954 -8.741 17.021 1.00 96.25 86 TRP A N 1
ATOM 705 C CA . TRP A 1 86 ? 2.103 -7.355 16.583 1.00 96.25 86 TRP A CA 1
ATOM 706 C C . TRP A 1 86 ? 2.202 -7.230 15.059 1.00 96.25 86 TRP A C 1
ATOM 708 O O . TRP A 1 86 ? 1.537 -6.377 14.477 1.00 96.25 86 TRP A O 1
ATOM 718 N N . LEU A 1 87 ? 2.996 -8.085 14.409 1.00 95.88 87 LEU A N 1
ATOM 719 C CA . LEU A 1 87 ? 3.115 -8.100 12.955 1.00 95.88 87 LEU A CA 1
ATOM 720 C C . LEU A 1 87 ? 1.763 -8.382 12.287 1.00 95.88 87 LEU A C 1
ATOM 722 O O . LEU A 1 87 ? 1.395 -7.662 11.365 1.00 95.88 87 LEU A O 1
ATOM 726 N N . GLU A 1 88 ? 0.990 -9.344 12.794 1.00 96.44 88 GLU A N 1
ATOM 727 C CA . GLU A 1 88 ? -0.363 -9.627 12.289 1.00 96.44 88 GLU A CA 1
ATOM 728 C C . GLU A 1 88 ? -1.297 -8.414 12.419 1.00 96.44 88 GLU A C 1
ATOM 730 O O . GLU A 1 88 ? -2.063 -8.108 11.507 1.00 96.44 88 GLU A O 1
ATOM 735 N N . ILE A 1 89 ? -1.205 -7.659 13.520 1.00 95.88 89 ILE A N 1
ATOM 736 C CA . ILE A 1 89 ? -1.976 -6.418 13.700 1.00 95.88 89 ILE A CA 1
ATOM 737 C C . ILE A 1 89 ? -1.560 -5.356 12.673 1.00 95.88 89 ILE A C 1
ATOM 739 O O . ILE A 1 89 ? -2.419 -4.659 12.129 1.00 95.88 89 ILE A O 1
ATOM 743 N N . VAL A 1 90 ? -0.261 -5.224 12.396 1.00 95.31 90 VAL A N 1
ATOM 744 C CA . VAL A 1 90 ? 0.250 -4.293 11.379 1.00 95.31 90 VAL A CA 1
ATOM 745 C C . VAL A 1 90 ? -0.244 -4.687 9.983 1.00 95.31 90 VAL A C 1
ATOM 747 O O . VAL A 1 90 ? -0.716 -3.820 9.251 1.00 95.31 90 VAL A O 1
ATOM 750 N N . LEU A 1 91 ? -0.213 -5.977 9.634 1.00 95.00 91 LEU A N 1
ATOM 751 C CA . LEU A 1 91 ? -0.734 -6.485 8.358 1.00 95.00 91 LEU A CA 1
ATOM 752 C C . LEU A 1 91 ? -2.249 -6.271 8.233 1.00 95.00 91 LEU A C 1
ATOM 754 O O . LEU A 1 91 ? -2.730 -5.809 7.201 1.00 95.00 91 LEU A O 1
ATOM 758 N N . LEU A 1 92 ? -3.007 -6.495 9.307 1.00 96.19 92 LEU A N 1
ATOM 759 C CA . LEU A 1 92 ? -4.437 -6.194 9.323 1.00 96.19 92 LEU A CA 1
ATOM 760 C C . LEU A 1 92 ? -4.702 -4.696 9.101 1.00 96.19 92 LEU A C 1
ATOM 762 O O . LEU A 1 92 ? -5.605 -4.321 8.351 1.00 96.19 92 LEU A O 1
ATOM 766 N N . ALA A 1 93 ? -3.919 -3.820 9.735 1.00 93.81 93 ALA A N 1
ATOM 767 C CA . ALA A 1 93 ? -4.029 -2.379 9.533 1.00 93.81 93 ALA A CA 1
ATOM 768 C C . ALA A 1 93 ? -3.689 -1.972 8.087 1.00 93.81 93 ALA A C 1
ATOM 770 O O . ALA A 1 93 ? -4.375 -1.108 7.534 1.00 93.81 93 ALA A O 1
ATOM 771 N N . HIS A 1 94 ? -2.687 -2.609 7.470 1.00 94.00 94 HIS A N 1
ATOM 772 C CA . HIS A 1 94 ? -2.354 -2.431 6.056 1.00 94.00 94 HIS A CA 1
ATOM 773 C C . HIS A 1 94 ? -3.556 -2.727 5.161 1.00 94.00 94 HIS A C 1
ATOM 775 O O . HIS A 1 94 ? -3.980 -1.866 4.385 1.00 94.00 94 HIS A O 1
ATOM 781 N N . ASP A 1 95 ? -4.147 -3.914 5.311 1.00 94.81 95 ASP A N 1
ATOM 782 C CA . ASP A 1 95 ? -5.288 -4.339 4.506 1.00 94.81 95 ASP A CA 1
ATOM 783 C C . ASP A 1 95 ? -6.463 -3.372 4.659 1.00 94.81 95 ASP A C 1
ATOM 785 O O . ASP A 1 95 ? -7.045 -2.932 3.665 1.00 94.81 95 ASP A O 1
ATOM 789 N N . LEU A 1 96 ? -6.779 -2.965 5.892 1.00 94.38 96 LEU A N 1
ATOM 790 C CA . LEU A 1 96 ? -7.853 -2.007 6.151 1.00 94.38 96 LEU A CA 1
ATOM 791 C C . LEU A 1 96 ? -7.609 -0.658 5.464 1.00 94.38 96 LEU A C 1
ATOM 793 O O . LEU A 1 96 ? -8.546 -0.091 4.897 1.00 94.38 96 LEU A O 1
ATOM 797 N N . ILE A 1 97 ? -6.379 -0.140 5.484 1.00 93.00 97 ILE A N 1
ATOM 798 C CA . ILE A 1 97 ? -6.033 1.121 4.813 1.00 93.00 97 ILE A CA 1
ATOM 799 C C . ILE A 1 97 ? -6.167 0.971 3.297 1.00 93.00 97 ILE A C 1
ATOM 801 O O . ILE A 1 97 ? -6.851 1.782 2.668 1.00 93.00 97 ILE A O 1
ATOM 805 N N . VAL A 1 98 ? -5.577 -0.078 2.719 1.00 92.81 98 VAL A N 1
ATOM 806 C CA . VAL A 1 98 ? -5.590 -0.319 1.270 1.00 92.81 98 VAL A CA 1
ATOM 807 C C . VAL A 1 98 ? -7.014 -0.496 0.754 1.00 92.81 98 VAL A C 1
ATOM 809 O O . VAL A 1 98 ? -7.388 0.135 -0.235 1.00 92.81 98 VAL A O 1
ATOM 812 N N . TRP A 1 99 ? -7.834 -1.302 1.429 1.00 94.75 99 TRP A N 1
ATOM 813 C CA . TRP A 1 99 ? -9.227 -1.505 1.037 1.00 94.75 99 TRP A CA 1
ATOM 814 C C . TRP A 1 99 ? -10.076 -0.252 1.240 1.00 94.75 99 TRP A C 1
ATOM 816 O O . TRP A 1 99 ? -10.907 0.058 0.389 1.00 94.75 99 TRP A O 1
ATOM 826 N N . THR A 1 100 ? -9.834 0.524 2.300 1.00 93.25 100 THR A N 1
ATOM 827 C CA . THR A 1 100 ? -10.499 1.825 2.483 1.00 93.25 100 THR A CA 1
ATOM 828 C C . THR A 1 100 ? -10.173 2.768 1.326 1.00 93.25 100 THR A C 1
ATOM 830 O O . THR A 1 100 ? -11.077 3.377 0.760 1.00 93.25 100 THR A O 1
ATOM 833 N N . GLN A 1 101 ? -8.901 2.865 0.932 1.00 92.56 101 GLN A N 1
ATOM 834 C CA . GLN A 1 101 ? -8.482 3.687 -0.203 1.00 92.56 101 GLN A CA 1
ATOM 835 C C . GLN A 1 101 ? -9.064 3.204 -1.531 1.00 92.56 101 GLN A C 1
ATOM 837 O O . GLN A 1 101 ? -9.468 4.031 -2.340 1.00 92.56 101 GLN A O 1
ATOM 842 N N . ALA A 1 102 ? -9.109 1.889 -1.752 1.00 92.75 102 ALA A N 1
ATOM 843 C CA . ALA A 1 102 ? -9.578 1.305 -3.004 1.00 92.75 102 ALA A CA 1
ATOM 844 C C . ALA A 1 102 ? -11.102 1.373 -3.177 1.00 92.75 102 ALA A C 1
ATOM 846 O O . ALA A 1 102 ? -11.575 1.482 -4.305 1.00 92.75 102 ALA A O 1
ATOM 847 N N . LEU A 1 103 ? -11.864 1.273 -2.083 1.00 94.31 103 LEU A N 1
ATOM 848 C CA . LEU A 1 103 ? -13.324 1.146 -2.135 1.00 94.31 103 LEU A CA 1
ATOM 849 C C . LEU A 1 103 ? -14.071 2.427 -1.763 1.00 94.31 103 LEU A C 1
ATOM 851 O O . LEU A 1 103 ? -15.195 2.613 -2.222 1.00 94.31 103 LEU A O 1
ATOM 855 N N . LEU A 1 104 ? -13.506 3.266 -0.888 1.00 91.50 104 LEU A N 1
ATOM 856 C CA . LEU A 1 104 ? -14.252 4.347 -0.231 1.00 91.50 104 LEU A CA 1
ATOM 857 C C . LEU A 1 104 ? -13.705 5.750 -0.506 1.00 91.50 104 LEU A C 1
ATOM 859 O O . LEU A 1 104 ? -14.377 6.724 -0.165 1.00 91.50 104 LEU A O 1
ATOM 863 N N . LEU A 1 105 ? -12.491 5.878 -1.049 1.00 92.19 105 LEU A N 1
ATOM 864 C CA . LEU A 1 105 ? -11.824 7.168 -1.227 1.00 92.19 105 LEU A CA 1
ATOM 865 C C . LEU A 1 105 ? -11.548 7.449 -2.702 1.00 92.19 105 LEU A C 1
ATOM 867 O O . LEU A 1 105 ? -11.140 6.569 -3.449 1.00 92.19 105 LEU A O 1
ATOM 871 N N . ASP A 1 106 ? -11.678 8.720 -3.076 1.00 90.44 106 ASP A N 1
ATOM 872 C CA . ASP A 1 106 ? -11.426 9.206 -4.430 1.00 90.44 106 ASP A CA 1
ATOM 873 C C . ASP A 1 106 ? -10.341 10.293 -4.458 1.00 90.44 106 ASP A C 1
ATOM 875 O O . ASP A 1 106 ? -10.005 10.932 -3.449 1.00 90.44 106 ASP A O 1
ATOM 879 N N . GLY A 1 107 ? -9.788 10.518 -5.652 1.00 91.75 107 GLY A N 1
ATOM 880 C CA . GLY A 1 107 ? -8.837 11.593 -5.933 1.00 91.75 107 GLY A CA 1
ATOM 881 C C . GLY A 1 107 ? -7.582 11.538 -5.059 1.00 91.75 107 GLY A C 1
ATOM 882 O O . GLY A 1 107 ? -6.906 10.515 -4.961 1.00 91.75 107 GLY A O 1
ATOM 883 N N . GLU A 1 108 ? -7.270 12.663 -4.418 1.00 88.88 108 GLU A N 1
ATOM 884 C CA . GLU A 1 108 ? -6.068 12.847 -3.595 1.00 88.88 108 GLU A CA 1
ATOM 885 C C . GLU A 1 108 ? -5.996 11.928 -2.370 1.00 88.88 108 GLU A C 1
ATOM 887 O O . GLU A 1 108 ? -4.912 11.686 -1.845 1.00 88.88 108 GLU A O 1
ATOM 892 N N . LEU A 1 109 ? -7.136 11.442 -1.873 1.00 88.56 109 LEU A N 1
ATOM 893 C CA . LEU A 1 109 ? -7.180 10.595 -0.679 1.00 88.56 109 LEU A CA 1
ATOM 894 C C . LEU A 1 109 ? -7.006 9.112 -1.000 1.00 88.56 109 LEU A C 1
ATOM 896 O O . LEU A 1 109 ? -6.429 8.391 -0.190 1.00 88.56 109 LEU A O 1
ATOM 900 N N . ALA A 1 110 ? -7.403 8.683 -2.200 1.00 90.88 110 ALA A N 1
ATOM 901 C CA . ALA A 1 110 ? -7.169 7.325 -2.693 1.00 90.88 110 ALA A CA 1
ATOM 902 C C . ALA A 1 110 ? -5.671 6.984 -2.816 1.00 90.88 110 ALA A C 1
ATOM 904 O O . ALA A 1 110 ? -5.293 5.818 -2.814 1.00 90.88 110 ALA A O 1
ATOM 905 N N . LYS A 1 111 ? -4.813 8.008 -2.929 1.00 88.81 111 LYS A N 1
ATOM 906 C CA . LYS A 1 111 ? -3.349 7.890 -3.062 1.00 88.81 111 LYS A CA 1
ATOM 907 C C . LYS A 1 111 ? -2.586 8.523 -1.893 1.00 88.81 111 LYS A C 1
ATOM 909 O O . LYS A 1 111 ? -1.391 8.774 -2.002 1.00 88.81 111 LYS A O 1
ATOM 914 N N . ALA A 1 112 ? -3.279 8.875 -0.812 1.00 90.50 112 ALA A N 1
ATOM 915 C CA . ALA A 1 112 ? -2.670 9.565 0.317 1.00 90.50 112 ALA A CA 1
ATOM 916 C C . ALA A 1 112 ? -1.846 8.612 1.194 1.00 90.50 112 ALA A C 1
ATOM 918 O O . ALA A 1 112 ? -2.318 7.536 1.540 1.00 90.50 112 ALA A O 1
ATOM 919 N N . GLU A 1 113 ? -0.678 9.060 1.647 1.00 90.69 113 GLU A N 1
ATOM 920 C CA . GLU A 1 113 ? 0.115 8.338 2.649 1.00 90.69 113 GLU A CA 1
ATOM 921 C C . GLU A 1 113 ? -0.668 8.151 3.972 1.00 90.69 113 GLU A C 1
ATOM 923 O O . GLU A 1 113 ? -1.489 9.017 4.336 1.00 90.69 113 GLU A O 1
ATOM 928 N N . PRO A 1 114 ? -0.384 7.092 4.760 1.00 90.88 114 PRO A N 1
ATOM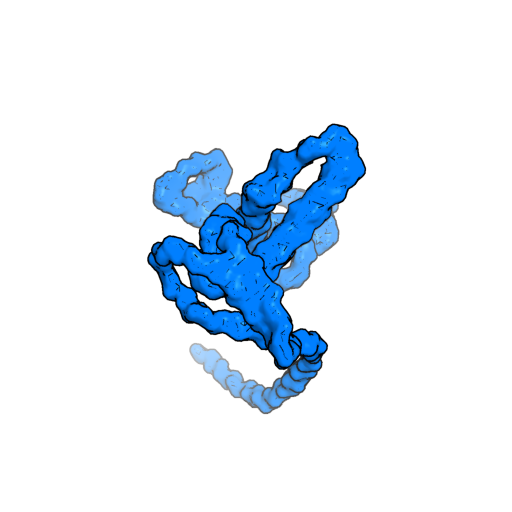 929 C CA . PRO A 1 114 ? -1.083 6.788 6.011 1.00 90.88 114 PRO A CA 1
ATOM 930 C C . PRO A 1 114 ? -1.128 7.961 6.989 1.00 90.88 114 PRO A C 1
ATOM 932 O O . PRO A 1 114 ? -2.142 8.193 7.648 1.00 90.88 114 PRO A O 1
ATOM 935 N N . LYS A 1 115 ? -0.062 8.766 7.055 1.00 89.56 115 LYS A N 1
ATOM 936 C CA . LYS A 1 115 ? -0.007 9.965 7.901 1.00 89.56 115 LYS A CA 1
ATOM 937 C C . LYS A 1 115 ? -1.081 10.986 7.520 1.00 89.56 115 LYS A C 1
ATOM 939 O O . LYS A 1 115 ? -1.759 11.527 8.395 1.00 89.56 115 LYS A O 1
ATOM 944 N N . ARG A 1 116 ? -1.281 11.234 6.222 1.00 90.00 116 ARG A N 1
ATOM 945 C CA . ARG A 1 116 ? -2.320 12.150 5.726 1.00 90.00 116 ARG A CA 1
ATOM 946 C C . ARG A 1 116 ? -3.711 11.584 6.006 1.00 90.00 116 ARG A C 1
ATOM 948 O O . ARG A 1 116 ? -4.575 12.334 6.458 1.00 90.00 116 ARG A O 1
ATOM 955 N N . LEU A 1 117 ? -3.921 10.282 5.807 1.00 90.75 117 LEU A N 1
ATOM 956 C CA . LEU A 1 117 ? -5.182 9.619 6.161 1.00 90.75 117 LEU A CA 1
ATOM 957 C C . LEU A 1 117 ? -5.475 9.705 7.659 1.00 90.75 117 LEU A C 1
ATOM 959 O O . LEU A 1 117 ? -6.599 10.029 8.045 1.00 90.75 117 LEU A O 1
ATOM 963 N N . ARG A 1 118 ? -4.461 9.504 8.506 1.00 89.50 118 ARG A N 1
ATOM 964 C CA . ARG A 1 118 ? -4.578 9.631 9.958 1.00 89.50 118 ARG A CA 1
ATOM 965 C C . ARG A 1 118 ? -5.126 10.996 10.334 1.00 89.50 118 ARG A C 1
ATOM 967 O O . ARG A 1 118 ? -6.192 11.069 10.926 1.00 89.50 118 ARG A O 1
ATOM 974 N N . TYR A 1 119 ? -4.465 12.079 9.940 1.00 87.12 119 TYR A N 1
ATOM 975 C CA . TYR A 1 119 ? -4.887 13.418 10.362 1.00 87.12 119 TYR A CA 1
ATOM 976 C C . TYR A 1 119 ? -6.171 13.921 9.692 1.00 87.12 119 TYR A C 1
ATOM 978 O O . TYR A 1 119 ? -6.837 14.787 10.255 1.00 87.12 119 TYR A O 1
ATOM 986 N N . ARG A 1 120 ? -6.536 13.410 8.509 1.00 84.62 120 ARG A N 1
ATOM 987 C CA . ARG A 1 120 ? -7.733 13.875 7.785 1.00 84.62 120 ARG A CA 1
ATOM 988 C C . ARG A 1 120 ? -8.986 13.045 8.045 1.00 84.62 120 ARG A C 1
ATOM 990 O O . ARG A 1 120 ? -10.075 13.599 7.939 1.00 84.62 120 ARG A O 1
ATOM 997 N N . LEU A 1 121 ? -8.840 11.754 8.342 1.00 84.88 121 LEU A N 1
ATOM 998 C CA . LEU A 1 121 ? -9.956 10.812 8.466 1.00 84.88 121 LEU A CA 1
ATOM 999 C C . LEU A 1 121 ? -9.912 10.030 9.781 1.00 84.88 121 LEU A C 1
ATOM 1001 O O . LEU A 1 121 ? -10.888 10.049 10.521 1.00 84.88 121 LEU A O 1
ATOM 1005 N N . LEU A 1 122 ? -8.794 9.368 10.097 1.00 85.50 122 LEU A N 1
ATOM 1006 C CA . LEU A 1 122 ? -8.761 8.363 11.177 1.00 85.50 122 LEU A CA 1
ATOM 1007 C C . LEU A 1 122 ? -8.556 8.953 12.582 1.00 85.50 122 LEU A C 1
ATOM 1009 O O . LEU A 1 122 ? -8.762 8.268 13.577 1.00 85.50 122 LEU A O 1
ATOM 1013 N N . HIS A 1 123 ? -8.124 10.209 12.683 1.00 85.81 123 HIS A N 1
ATOM 1014 C CA . HIS A 1 123 ? -7.893 10.898 13.954 1.00 85.81 123 HIS A CA 1
ATOM 1015 C C . HIS A 1 123 ? -9.134 11.644 14.459 1.00 85.81 123 HIS A C 1
ATOM 1017 O O . HIS A 1 123 ? -9.203 11.994 15.635 1.00 85.81 123 HIS A O 1
ATOM 1023 N N . VAL A 1 124 ? -10.114 11.903 13.587 1.00 83.44 124 VAL A N 1
ATOM 1024 C CA . VAL A 1 124 ? -11.351 12.582 13.980 1.00 83.44 124 VAL A CA 1
ATOM 1025 C C . VAL A 1 124 ? -12.226 11.594 14.739 1.00 83.44 124 VAL A C 1
ATOM 1027 O O . VAL A 1 124 ? -12.604 10.554 14.205 1.00 83.44 124 VAL A O 1
ATOM 1030 N N . ALA A 1 125 ? -12.586 11.930 15.978 1.00 81.94 125 ALA A N 1
ATOM 1031 C CA . ALA A 1 125 ? -13.514 11.115 16.744 1.00 81.94 125 ALA A CA 1
ATOM 1032 C C . ALA A 1 125 ? -14.882 11.068 16.042 1.00 81.94 125 ALA A C 1
ATOM 1034 O O . ALA A 1 125 ? -15.489 12.099 15.730 1.00 81.94 125 ALA A O 1
ATOM 1035 N N . GLY A 1 126 ? -15.368 9.853 15.805 1.00 83.81 126 GLY A N 1
ATOM 1036 C CA . GLY A 1 126 ? -16.670 9.587 15.214 1.00 83.81 126 GLY A CA 1
ATOM 1037 C C . GLY A 1 126 ? -17.480 8.637 16.085 1.00 83.81 126 GLY A C 1
ATOM 1038 O O . GLY A 1 126 ? -16.934 7.725 16.700 1.00 83.81 126 GLY A O 1
ATOM 1039 N N . ARG A 1 127 ? -18.796 8.834 16.131 1.00 86.75 127 ARG A N 1
ATOM 1040 C CA . ARG A 1 127 ? -19.749 7.885 16.710 1.00 86.75 127 ARG A CA 1
ATOM 1041 C C . ARG A 1 127 ? -20.567 7.266 15.588 1.00 86.75 127 ARG A C 1
ATOM 1043 O O . ARG A 1 127 ? -21.277 7.982 14.886 1.00 86.75 127 ARG A O 1
ATOM 1050 N N . LEU A 1 128 ? -20.503 5.948 15.445 1.00 89.81 128 LEU A N 1
ATOM 1051 C CA . LEU A 1 128 ? -21.357 5.209 14.520 1.00 89.81 128 LEU A CA 1
ATOM 1052 C C . LEU A 1 128 ? -22.652 4.809 15.238 1.00 89.81 128 LEU A C 1
ATOM 1054 O O . LEU A 1 128 ? -22.609 4.106 16.244 1.00 89.81 128 LEU A O 1
ATOM 1058 N N . ALA A 1 129 ? -23.795 5.287 14.752 1.00 91.75 129 ALA A N 1
ATOM 1059 C CA . ALA A 1 129 ? -25.116 4.972 15.288 1.00 91.75 129 ALA A CA 1
ATOM 1060 C C . ALA A 1 129 ? -25.932 4.180 14.263 1.00 91.75 129 ALA A C 1
ATOM 1062 O O . ALA A 1 129 ? -25.919 4.496 13.074 1.00 91.75 129 ALA A O 1
ATOM 1063 N N . PHE A 1 130 ? -26.676 3.176 14.722 1.00 93.25 130 PHE A N 1
ATOM 1064 C CA . PHE A 1 130 ? -27.516 2.343 13.864 1.00 93.25 130 PHE A CA 1
ATOM 1065 C C . PHE A 1 130 ? -28.991 2.614 14.145 1.00 93.25 130 PHE A C 1
ATOM 1067 O O . PHE A 1 130 ? -29.426 2.613 15.293 1.00 93.25 130 PHE A O 1
ATOM 1074 N N . SER A 1 131 ? -29.773 2.856 13.096 1.00 92.75 131 SER A N 1
ATOM 1075 C CA . SER A 1 131 ? -31.222 3.042 13.201 1.00 92.75 131 SER A CA 1
ATOM 1076 C C . SER A 1 131 ? -31.895 2.598 11.908 1.00 92.75 131 SER A C 1
ATOM 1078 O O . SER A 1 131 ? -31.430 2.943 10.823 1.00 92.75 131 SER A O 1
ATOM 1080 N N . GLY A 1 132 ? -32.964 1.801 12.009 1.00 87.19 132 GLY A N 1
ATOM 1081 C CA . GLY A 1 132 ? -33.754 1.368 10.849 1.00 87.19 132 GLY A CA 1
ATOM 1082 C C . GLY A 1 132 ? -32.929 0.686 9.751 1.00 87.19 132 GLY A C 1
ATOM 1083 O O . GLY A 1 132 ? -33.094 1.009 8.579 1.00 87.19 132 GLY A O 1
ATOM 1084 N N . ARG A 1 133 ? -32.001 -0.210 10.125 1.00 89.00 133 ARG A N 1
ATOM 1085 C CA . ARG A 1 133 ? -31.043 -0.871 9.210 1.00 89.00 133 ARG A CA 1
ATOM 1086 C C . ARG A 1 133 ? -30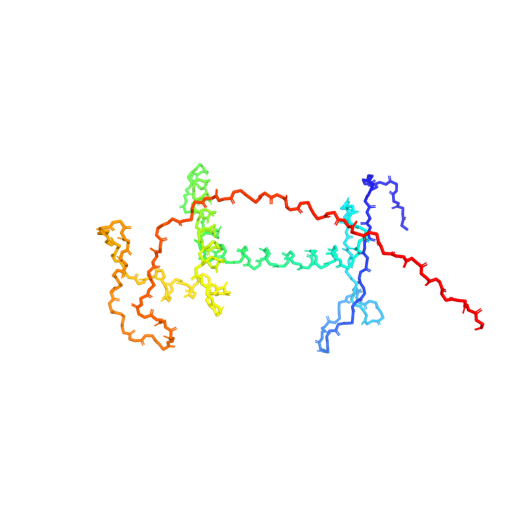.115 0.091 8.449 1.00 89.00 133 ARG A C 1
ATOM 1088 O O . ARG A 1 133 ? -29.534 -0.307 7.449 1.00 89.00 133 ARG A O 1
ATOM 1095 N N . ARG A 1 134 ? -29.944 1.336 8.903 1.00 90.25 134 ARG A N 1
ATOM 1096 C CA . ARG A 1 134 ? -28.970 2.297 8.360 1.00 90.25 134 ARG A CA 1
ATOM 1097 C C . ARG A 1 134 ? -27.905 2.629 9.397 1.00 90.25 134 ARG A C 1
ATOM 1099 O O . ARG A 1 134 ? -28.218 2.797 10.576 1.00 90.25 134 ARG A O 1
ATOM 1106 N N . ALA A 1 135 ? -26.664 2.760 8.938 1.00 91.81 135 ALA A N 1
ATOM 1107 C CA . ALA A 1 135 ? -25.548 3.252 9.735 1.00 91.81 135 ALA A CA 1
ATOM 1108 C C . ALA A 1 135 ? -25.377 4.762 9.503 1.00 91.81 135 ALA A C 1
ATOM 1110 O O . ALA A 1 135 ? -25.316 5.216 8.362 1.00 91.81 135 ALA A O 1
ATOM 1111 N N . LYS A 1 136 ? -25.315 5.548 10.580 1.00 89.12 136 LYS A N 1
ATOM 1112 C CA . LYS A 1 136 ? -25.076 6.996 10.555 1.00 89.12 136 LYS A CA 1
ATOM 1113 C C . LYS A 1 136 ? -23.786 7.304 11.303 1.00 89.12 136 LYS A C 1
ATOM 1115 O O . LYS A 1 136 ? -23.684 7.039 12.500 1.00 89.12 136 LYS A O 1
ATOM 1120 N N . LEU A 1 137 ? -22.804 7.862 10.600 1.00 87.00 137 LEU A N 1
ATOM 1121 C CA . LEU A 1 137 ? -21.539 8.289 11.190 1.00 87.00 137 LEU A CA 1
ATOM 1122 C C . LEU A 1 137 ? -21.640 9.749 11.643 1.00 87.00 137 LEU A C 1
ATOM 1124 O O . LEU A 1 137 ? -21.734 10.666 10.831 1.00 87.00 137 LEU A O 1
ATOM 1128 N N . HIS A 1 138 ? -21.606 9.966 12.952 1.00 85.50 138 HIS A N 1
ATOM 1129 C CA . HIS A 1 138 ? -21.561 11.286 13.566 1.00 85.50 138 HIS A CA 1
ATOM 1130 C C . HIS A 1 138 ? -20.112 11.664 13.843 1.00 85.50 138 HIS A C 1
ATOM 1132 O O . HIS A 1 138 ? -19.522 11.187 14.809 1.00 85.50 138 HIS A O 1
ATOM 1138 N N . LEU A 1 139 ? -19.537 12.526 13.014 1.00 82.12 139 LEU A N 1
ATOM 1139 C CA . LEU A 1 139 ? -18.201 13.062 13.258 1.00 82.12 139 LEU A CA 1
ATOM 1140 C C . LEU A 1 139 ? -18.277 14.230 14.241 1.00 82.12 139 LEU A C 1
ATOM 1142 O O . LEU A 1 139 ? -19.171 15.079 14.150 1.00 82.12 139 LEU A O 1
ATOM 1146 N N . GLN A 1 140 ? -17.333 14.290 15.178 1.00 75.19 140 GLN A N 1
ATOM 1147 C CA . GLN A 1 140 ? -17.127 15.484 15.987 1.00 75.19 140 GLN A CA 1
ATOM 1148 C C . GLN A 1 140 ? -16.836 16.644 15.030 1.00 75.19 140 GLN A C 1
ATOM 1150 O O . GLN A 1 140 ? -15.945 16.521 14.193 1.00 75.19 140 GLN A O 1
ATOM 1155 N N . ARG A 1 141 ? -17.609 17.741 15.107 1.00 61.44 141 ARG A N 1
ATOM 1156 C CA . ARG A 1 141 ? -17.415 18.917 14.238 1.00 61.44 141 ARG A CA 1
ATOM 1157 C C . ARG A 1 141 ? -15.944 19.343 14.306 1.00 61.44 141 ARG A C 1
ATOM 1159 O O . ARG A 1 141 ? -15.533 19.834 15.358 1.00 61.44 141 ARG A O 1
ATOM 1166 N N . PRO A 1 142 ? -15.154 19.200 13.232 1.00 55.84 142 PRO A N 1
ATOM 1167 C CA . PRO A 1 142 ? -13.800 19.710 13.240 1.00 55.84 142 PRO A CA 1
ATOM 1168 C C . PRO A 1 142 ? -13.848 21.221 13.006 1.00 55.84 142 PRO A C 1
ATOM 1170 O O . PRO A 1 142 ? -14.702 21.725 12.268 1.00 55.84 142 PRO A O 1
ATOM 1173 N N . HIS A 1 143 ? -12.877 21.939 13.571 1.00 53.72 143 HIS A N 1
ATOM 1174 C CA . HIS A 1 143 ? -12.415 23.193 12.982 1.00 53.72 143 HIS A CA 1
ATOM 1175 C C . HIS A 1 143 ? -12.221 22.951 11.470 1.00 53.72 143 HIS A C 1
ATOM 1177 O O . HIS A 1 143 ? -11.582 21.981 11.068 1.00 53.72 143 HIS A O 1
ATOM 1183 N N . ARG A 1 144 ? -12.875 23.776 10.647 1.00 41.81 144 ARG A N 1
ATOM 1184 C CA . ARG A 1 144 ? -13.050 23.608 9.196 1.00 41.81 144 ARG A CA 1
ATOM 1185 C C . ARG A 1 144 ? -11.746 23.199 8.484 1.00 41.81 144 ARG A C 1
ATOM 1187 O O . ARG A 1 144 ? -10.895 24.063 8.269 1.00 41.81 144 ARG A O 1
ATOM 1194 N N . PRO A 1 145 ? -11.604 21.948 8.008 1.00 47.53 145 PRO A N 1
ATOM 1195 C CA . PRO A 1 145 ? -10.554 21.605 7.066 1.00 47.53 145 PRO A CA 1
ATOM 1196 C C . PRO A 1 145 ? -10.929 22.178 5.696 1.00 47.53 145 PRO A C 1
ATOM 1198 O O . PRO A 1 145 ? -12.068 22.070 5.239 1.00 47.53 145 PRO A O 1
ATOM 1201 N N . ARG A 1 146 ? -9.966 22.794 5.016 1.00 46.00 146 ARG A N 1
ATOM 1202 C CA . ARG A 1 146 ? -10.121 23.346 3.667 1.00 46.00 146 ARG A CA 1
ATOM 1203 C C . ARG A 1 146 ? -10.125 22.211 2.624 1.00 46.00 146 ARG A C 1
ATOM 1205 O O . ARG A 1 146 ? -9.132 22.038 1.934 1.00 46.00 146 ARG A O 1
ATOM 1212 N N . SER A 1 147 ? -11.183 21.395 2.519 1.00 52.22 147 SER A N 1
ATOM 1213 C CA . SER A 1 147 ? -11.493 20.632 1.284 1.00 52.22 147 SER A CA 1
ATOM 1214 C C . SER A 1 147 ? -12.929 20.067 1.255 1.00 52.22 147 SER A C 1
ATOM 1216 O O . SER A 1 147 ? -13.580 20.017 2.300 1.00 52.22 147 SER A O 1
ATOM 1218 N N . PRO A 1 148 ? -13.431 19.669 0.065 1.00 47.12 148 PRO A N 1
ATOM 1219 C CA . PRO A 1 148 ? -14.847 19.471 -0.214 1.00 47.12 148 PRO A CA 1
ATOM 1220 C C . PRO A 1 148 ? -15.239 18.018 0.057 1.00 47.12 148 PRO A C 1
ATOM 1222 O O . PRO A 1 148 ? -15.038 17.149 -0.781 1.00 47.12 148 PRO A O 1
ATOM 1225 N N . PHE A 1 149 ? -15.781 17.735 1.233 1.00 45.03 149 PHE A N 1
ATOM 1226 C CA . PHE A 1 149 ? -16.552 16.510 1.423 1.00 45.03 149 PHE A CA 1
ATOM 1227 C C . PHE A 1 149 ? -18.038 16.865 1.387 1.00 45.03 149 PHE A C 1
ATOM 1229 O O . PHE A 1 149 ? -18.431 17.826 2.060 1.00 45.03 149 PHE A O 1
ATOM 1236 N N . PRO A 1 150 ? -18.883 16.123 0.651 1.00 43.25 150 PRO A N 1
ATOM 1237 C CA . PRO A 1 150 ? -20.318 16.199 0.871 1.00 43.25 150 PRO A CA 1
ATOM 1238 C C . PRO A 1 150 ? -20.604 15.754 2.312 1.00 43.25 150 PRO A C 1
ATOM 1240 O O . PRO A 1 150 ? -20.120 14.721 2.768 1.00 43.25 150 PRO A O 1
ATOM 1243 N N . GLN A 1 151 ? -21.376 16.554 3.051 1.00 46.16 151 GLN A N 1
ATOM 1244 C CA . GLN A 1 151 ? -21.669 16.372 4.484 1.00 46.16 151 GLN A CA 1
ATOM 1245 C C . GLN A 1 151 ? -22.477 15.100 4.823 1.00 46.16 151 GLN A C 1
ATOM 1247 O O . GLN A 1 151 ? -22.889 14.915 5.965 1.00 46.16 151 GLN A O 1
ATOM 1252 N N . SER A 1 152 ? -22.711 14.214 3.859 1.00 40.28 152 SER A N 1
ATOM 1253 C CA . SER A 1 152 ? -23.444 12.965 4.043 1.00 40.28 152 SER A CA 1
ATOM 1254 C C . SER A 1 152 ? -22.883 11.891 3.113 1.00 40.28 152 SER A C 1
ATOM 1256 O O . SER A 1 152 ? -23.122 11.902 1.912 1.00 40.28 152 SER A O 1
ATOM 1258 N N . ALA A 1 153 ? -22.120 10.958 3.682 1.00 46.28 153 ALA A N 1
ATOM 1259 C CA . ALA A 1 153 ? -21.852 9.670 3.058 1.00 46.28 153 ALA A CA 1
ATOM 1260 C C . ALA A 1 153 ? -22.826 8.662 3.684 1.00 46.28 153 ALA A C 1
ATOM 1262 O O . ALA A 1 153 ? -22.626 8.215 4.815 1.00 46.28 153 ALA A O 1
ATOM 1263 N N . GLU A 1 154 ? -23.929 8.359 2.996 1.00 39.81 154 GLU A N 1
ATOM 1264 C CA . GLU A 1 154 ? -24.759 7.211 3.362 1.00 39.81 154 GLU A CA 1
ATOM 1265 C C . GLU A 1 154 ? -23.982 5.936 3.018 1.00 39.81 154 GLU A C 1
ATOM 1267 O O . GLU A 1 154 ? -23.860 5.555 1.855 1.00 39.81 154 GLU A O 1
ATOM 1272 N N . ILE A 1 155 ? -23.447 5.261 4.036 1.00 43.88 155 ILE A N 1
ATOM 1273 C CA . ILE A 1 155 ? -22.917 3.906 3.882 1.00 43.88 155 ILE A CA 1
ATOM 1274 C C . ILE A 1 155 ? -24.131 2.994 3.676 1.00 43.88 155 ILE A C 1
ATOM 1276 O O . ILE A 1 155 ? -24.846 2.675 4.630 1.00 43.88 155 ILE A O 1
ATOM 1280 N N . ARG A 1 156 ? -24.410 2.614 2.423 1.00 33.84 156 ARG A N 1
ATOM 1281 C CA . ARG A 1 156 ? -25.461 1.635 2.110 1.00 33.84 156 ARG A CA 1
ATOM 1282 C C . ARG A 1 156 ? -25.043 0.277 2.688 1.00 33.84 156 ARG A C 1
ATOM 1284 O O . ARG A 1 156 ? -23.994 -0.234 2.302 1.00 33.84 156 ARG A O 1
ATOM 1291 N N . PRO A 1 157 ? -25.834 -0.340 3.579 1.00 34.72 157 PRO A N 1
ATOM 1292 C CA . PRO A 1 157 ? -25.587 -1.711 3.978 1.00 34.72 157 PRO A CA 1
ATOM 1293 C C . PRO A 1 157 ? -26.104 -2.634 2.873 1.00 34.72 157 PRO A C 1
ATOM 1295 O O . PRO A 1 157 ? -27.288 -2.601 2.540 1.00 34.72 157 PRO A O 1
ATOM 1298 N N . GLY A 1 158 ? -25.208 -3.445 2.314 1.00 39.38 158 GLY A N 1
ATOM 1299 C CA . GLY A 1 158 ? -25.552 -4.530 1.397 1.00 39.38 158 GLY A CA 1
ATOM 1300 C C . GLY A 1 158 ? -24.908 -4.396 0.023 1.00 39.38 158 GLY A C 1
ATOM 1301 O O . GLY A 1 158 ? -25.546 -3.945 -0.922 1.00 39.38 158 GLY A O 1
ATOM 1302 N N . VAL A 1 159 ? -23.667 -4.864 -0.096 1.00 38.91 159 VAL A N 1
ATOM 1303 C CA . VAL A 1 159 ? -23.223 -5.520 -1.329 1.00 38.91 159 VAL A CA 1
ATOM 1304 C C . VAL A 1 159 ? -23.194 -7.004 -0.994 1.00 38.91 159 VAL A C 1
ATOM 1306 O O . VAL A 1 159 ? -22.267 -7.487 -0.349 1.00 38.91 159 VAL A O 1
ATOM 1309 N N . SER A 1 160 ? -24.268 -7.708 -1.349 1.00 34.84 160 SER A N 1
ATOM 1310 C CA . SER A 1 160 ? -24.211 -9.161 -1.475 1.00 34.84 160 SER A CA 1
ATOM 1311 C C . SER A 1 160 ? -23.156 -9.473 -2.531 1.00 34.84 160 SER A C 1
ATOM 1313 O O . SER A 1 160 ? -23.173 -8.881 -3.610 1.00 34.84 160 SER A O 1
ATOM 1315 N N . ALA A 1 161 ? -22.217 -10.353 -2.201 1.00 38.47 161 ALA A N 1
ATOM 1316 C CA . ALA A 1 161 ? -21.220 -10.843 -3.136 1.00 38.47 161 ALA A CA 1
ATOM 1317 C C . ALA A 1 161 ? -21.922 -11.614 -4.266 1.00 38.47 161 ALA A C 1
ATOM 1319 O O . ALA A 1 161 ? -22.236 -12.792 -4.117 1.00 38.47 161 ALA A O 1
ATOM 1320 N N . GLU A 1 162 ? -22.200 -10.949 -5.386 1.00 33.00 162 GLU A N 1
ATOM 1321 C CA . GLU A 1 162 ? -22.531 -11.636 -6.630 1.00 33.00 162 GLU A CA 1
ATOM 1322 C C . GLU A 1 162 ? -21.235 -12.126 -7.277 1.00 33.00 162 GLU A C 1
ATOM 1324 O O . GLU A 1 162 ? -20.369 -11.353 -7.689 1.00 33.00 162 GLU A O 1
ATOM 1329 N N . THR A 1 163 ? -21.101 -13.449 -7.331 1.00 31.06 163 THR A N 1
ATOM 1330 C CA . THR A 1 163 ? -20.092 -14.167 -8.107 1.00 31.06 163 THR A CA 1
ATOM 1331 C C . THR A 1 163 ? -20.184 -13.751 -9.583 1.00 31.06 163 THR A C 1
ATOM 1333 O O . THR A 1 163 ? -21.274 -13.833 -10.157 1.00 31.06 163 THR A O 1
ATOM 1336 N N . PRO A 1 164 ? -19.087 -13.340 -10.249 1.00 33.41 164 PRO A N 1
ATOM 1337 C CA . PRO A 1 164 ? -19.141 -12.995 -11.663 1.00 33.41 164 PRO A CA 1
ATOM 1338 C C . PRO A 1 164 ? -19.401 -14.264 -12.480 1.00 33.41 164 PRO A C 1
ATOM 1340 O O . PRO A 1 164 ? -18.519 -15.105 -12.646 1.00 33.41 164 PRO A O 1
ATOM 1343 N N . THR A 1 165 ? -20.620 -14.414 -12.996 1.00 32.12 165 THR A N 1
ATOM 1344 C CA . THR A 1 165 ? -20.917 -15.420 -14.020 1.00 32.12 165 THR A CA 1
ATOM 1345 C C . THR A 1 165 ? -20.217 -14.998 -15.309 1.00 32.12 165 THR A C 1
ATOM 1347 O O . THR A 1 165 ? -20.438 -13.899 -15.825 1.00 32.12 165 THR A O 1
ATOM 1350 N N . ALA A 1 166 ? -19.332 -15.862 -15.804 1.00 36.22 166 ALA A N 1
ATOM 1351 C CA . ALA A 1 166 ? -18.605 -15.675 -17.048 1.00 36.22 166 ALA A CA 1
ATOM 1352 C C . ALA A 1 166 ? -19.589 -15.475 -18.212 1.00 36.22 166 ALA A C 1
ATOM 1354 O O . ALA A 1 166 ? -20.382 -16.357 -18.536 1.00 36.22 166 ALA A O 1
ATOM 1355 N N . ARG A 1 167 ? -19.536 -14.306 -18.859 1.00 32.94 167 ARG A N 1
ATOM 1356 C CA . ARG A 1 167 ? -20.204 -14.086 -20.145 1.00 32.94 167 ARG A CA 1
ATOM 1357 C C . ARG A 1 167 ? -19.381 -14.766 -21.230 1.00 32.94 167 ARG A C 1
ATOM 1359 O O . ARG A 1 167 ? -18.358 -14.238 -21.653 1.00 32.94 167 ARG A O 1
ATOM 1366 N N . THR A 1 168 ? -19.833 -15.929 -21.681 1.00 34.34 168 THR A N 1
ATOM 1367 C CA . THR A 1 168 ? -19.349 -16.560 -22.908 1.00 34.34 168 THR A CA 1
ATOM 1368 C C . THR A 1 168 ? -19.846 -15.732 -24.094 1.00 34.34 168 THR A C 1
ATOM 1370 O O . THR A 1 168 ? -21.011 -15.814 -24.473 1.00 34.34 168 THR A O 1
ATOM 1373 N N . SER A 1 169 ? -18.991 -14.882 -24.661 1.00 37.59 169 SER A N 1
ATOM 1374 C CA . SER A 1 169 ? -19.251 -14.261 -25.961 1.00 37.59 169 SER A CA 1
ATOM 1375 C C . SER A 1 169 ? -18.735 -15.186 -27.062 1.00 37.59 169 SER A C 1
ATOM 1377 O O . SER A 1 169 ? -17.528 -15.298 -27.274 1.00 37.59 169 SER A O 1
ATOM 1379 N N . THR A 1 170 ? -19.653 -15.857 -27.751 1.00 37.47 170 THR A N 1
ATOM 1380 C CA . THR A 1 170 ? -19.412 -16.530 -29.032 1.00 37.47 170 THR A CA 1
ATOM 1381 C C . THR A 1 170 ? -18.941 -15.499 -30.065 1.00 37.47 170 THR A C 1
ATOM 1383 O O . THR A 1 170 ? -19.626 -14.489 -30.238 1.00 37.47 170 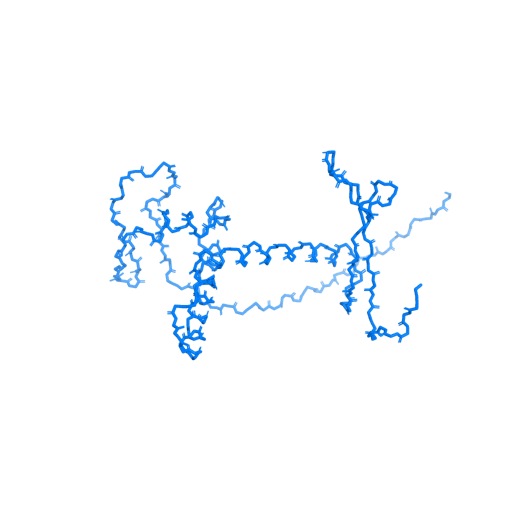THR A O 1
ATOM 1386 N N . PRO A 1 171 ? -17.816 -15.698 -30.774 1.00 37.34 171 PRO A N 1
ATOM 1387 C CA . PRO A 1 171 ? -17.458 -14.816 -31.872 1.00 37.34 171 PRO A CA 1
ATOM 1388 C C . PRO A 1 171 ? -18.276 -15.186 -33.116 1.00 37.34 171 PRO A C 1
ATOM 1390 O O . PRO A 1 171 ? -18.303 -16.339 -33.547 1.00 37.34 171 PRO A O 1
ATOM 1393 N N . ALA A 1 172 ? -18.961 -14.193 -33.682 1.00 37.03 172 ALA A N 1
ATOM 1394 C CA . ALA A 1 172 ? -19.620 -14.294 -34.976 1.00 37.03 172 ALA A CA 1
ATOM 1395 C C . ALA A 1 172 ? -18.571 -14.347 -36.099 1.00 37.03 172 ALA A C 1
ATOM 1397 O O . ALA A 1 172 ? -17.621 -13.562 -36.115 1.00 37.03 172 ALA A O 1
ATOM 1398 N N . ALA A 1 173 ? -18.756 -15.280 -37.033 1.00 37.00 173 ALA A N 1
ATOM 1399 C CA . ALA A 1 173 ? -17.939 -15.437 -38.226 1.00 37.00 173 ALA A CA 1
ATOM 1400 C C . ALA A 1 173 ? -18.018 -14.180 -39.113 1.00 37.00 173 ALA A C 1
ATOM 1402 O O . ALA A 1 173 ? -19.092 -13.813 -39.586 1.00 37.00 173 ALA A O 1
ATOM 1403 N N . GLY A 1 174 ? -16.871 -13.535 -39.332 1.00 34.84 174 GLY A N 1
ATOM 1404 C CA . GLY A 1 174 ? -16.694 -12.417 -40.255 1.00 34.84 174 GLY A CA 1
ATOM 1405 C C . GLY A 1 174 ? -15.700 -12.793 -41.351 1.00 34.84 174 GLY A C 1
ATOM 1406 O O . GLY A 1 174 ? -14.557 -13.140 -41.072 1.00 34.84 174 GLY A O 1
ATOM 1407 N N . THR A 1 175 ? -16.181 -12.756 -42.588 1.00 36.47 175 THR A N 1
ATOM 1408 C CA . THR A 1 175 ? -15.515 -13.078 -43.853 1.00 36.47 175 THR A CA 1
ATOM 1409 C C . THR A 1 175 ? -14.154 -12.394 -44.032 1.00 36.47 175 THR A C 1
ATOM 1411 O O . THR A 1 175 ? -14.035 -11.178 -43.902 1.00 36.47 175 THR A O 1
ATOM 1414 N N . VAL A 1 176 ? -13.136 -13.183 -44.392 1.00 37.44 176 VAL A N 1
ATOM 1415 C CA . VAL A 1 176 ? -11.807 -12.715 -44.812 1.00 37.44 176 VAL A CA 1
ATOM 1416 C C . VAL A 1 176 ? -11.873 -12.291 -46.279 1.00 37.44 176 VAL A C 1
ATOM 1418 O O . VAL A 1 176 ? -12.122 -13.124 -47.148 1.00 37.44 176 VAL A O 1
ATOM 1421 N N . THR A 1 177 ? -11.598 -11.018 -46.561 1.00 36.81 177 THR A N 1
ATOM 1422 C CA . THR A 1 177 ? -11.308 -10.536 -47.918 1.00 36.81 177 THR A CA 1
ATOM 1423 C C . THR A 1 177 ? -9.851 -10.081 -47.955 1.00 36.81 177 THR A C 1
ATOM 1425 O O . THR A 1 177 ? -9.484 -9.090 -47.327 1.00 36.81 177 THR A O 1
ATOM 1428 N N . SER A 1 178 ? -9.004 -10.835 -48.655 1.00 35.53 178 SER A N 1
ATOM 1429 C CA . SER A 1 178 ? -7.595 -10.511 -48.903 1.00 35.53 178 SER A CA 1
ATOM 1430 C C . SER A 1 178 ? -7.452 -9.348 -49.895 1.00 35.53 178 SER A C 1
ATOM 1432 O O . SER A 1 178 ? -8.131 -9.366 -50.922 1.00 35.53 178 SER A O 1
ATOM 1434 N N . PRO A 1 179 ? -6.523 -8.396 -49.689 1.00 42.94 179 PRO A N 1
ATOM 1435 C CA . PRO A 1 179 ? -6.038 -7.538 -50.758 1.00 42.94 179 PRO A CA 1
ATOM 1436 C C . PRO A 1 179 ? -4.668 -8.008 -51.269 1.00 42.94 179 PRO A C 1
ATOM 1438 O O . PRO A 1 179 ? -3.704 -8.170 -50.523 1.00 42.94 179 PRO A O 1
ATOM 1441 N N . THR A 1 180 ? -4.625 -8.224 -52.578 1.00 37.12 180 THR A N 1
ATOM 1442 C CA . THR A 1 180 ? -3.462 -8.476 -53.431 1.00 37.12 180 THR A CA 1
ATOM 1443 C C . THR A 1 180 ? -2.434 -7.340 -53.343 1.00 37.12 180 THR A C 1
ATOM 1445 O O . THR A 1 180 ? -2.780 -6.178 -53.544 1.00 37.12 180 THR A O 1
ATOM 1448 N N . LEU A 1 181 ? -1.165 -7.684 -53.099 1.00 39.06 181 LEU A N 1
ATOM 1449 C CA . LEU A 1 181 ? -0.014 -6.795 -53.292 1.00 39.06 181 LEU A CA 1
ATOM 1450 C C . LEU A 1 181 ? 0.339 -6.709 -54.785 1.00 39.06 181 LEU A C 1
ATOM 1452 O O . LEU A 1 181 ? 0.463 -7.734 -55.459 1.00 39.06 181 LEU A O 1
ATOM 1456 N N . ARG A 1 182 ? 0.521 -5.481 -55.269 1.00 39.50 182 ARG A N 1
ATOM 1457 C CA . ARG A 1 182 ? 1.312 -5.135 -56.452 1.00 39.50 182 ARG A CA 1
ATOM 1458 C C . ARG A 1 182 ? 2.490 -4.291 -55.996 1.00 39.50 182 ARG A C 1
ATOM 1460 O O . ARG A 1 182 ? 2.287 -3.517 -55.034 1.00 39.50 182 ARG A O 1
#

Sequence (182 aa):
MDRSAWPEGARLIVRRERPHPGAQLSFTDHDGYHFQAILTDQSDDDIVILERRHRQRARVEDRIRDDKDTGLAKLPFKEFALNQAWLEIVLLAHDLIVWTQALLLDGELAKAEPKRLRYRLLHVAGRLAFSGRRAKLHLQRPHRPRSPFPQSAEIRPGVSAETPTARTSTPAAGTVTSPTLR

pLDDT: mean 75.6, std 21.21, range [31.06, 97.19]